Protein AF-A0A662KGY5-F1 (afdb_monomer_lite)

Foldseek 3Di:
DDPDDDDPPCPPDDDDPPDPDPPPDPPCPDPPAFDKDWDDPVVVVVVCVVVVHDLVPAAEDECPDPVVVVNVDDAQIKIWTWDQDPVPRIDIGIYGYHYPVVVVVVVVVVVVD

Radius of gyration: 23.4 Å; chains: 1; bounding box: 45×60×66 Å

Secondary structure (DSSP, 8-state):
-------------TT-----------GGGSTTS-EEEEPPHHHHHHHHHHHT--GGGSPEEETTSHHHHHHTPPTTPEEEEEEEETTTEEEEEEEEEE-HHHHHHHHHHHHT-

Sequence (113 aa):
MGSNPIRPAIHPKRGMYHNMGERKFDILKHVLVPQHIVLSKEEAEKVLEKYKIKPSQLPKILTTDPVVRAIGAKKGDIIKIIRKSRTAEEAIAYRVVVESSEIALREREIEET

Structure (mmCIF, N/CA/C/O backbone):
data_AF-A0A662KGY5-F1
#
_entry.id   AF-A0A662KGY5-F1
#
loop_
_atom_site.group_PDB
_atom_site.id
_atom_site.type_symbol
_atom_site.label_atom_id
_atom_site.label_alt_id
_atom_site.label_comp_id
_atom_site.label_asym_id
_atom_site.label_entity_id
_atom_site.label_seq_id
_atom_site.pdbx_PDB_ins_code
_atom_site.Cartn_x
_atom_site.Cartn_y
_atom_site.Cartn_z
_atom_site.occupancy
_atom_site.B_iso_or_equiv
_atom_site.auth_seq_id
_atom_site.auth_comp_id
_atom_site.auth_asym_id
_atom_site.auth_atom_id
_atom_site.pdbx_PDB_model_num
ATOM 1 N N . MET A 1 1 ? 4.672 -41.252 -53.666 1.00 53.03 1 MET A N 1
ATOM 2 C CA . MET A 1 1 ? 4.203 -42.247 -52.677 1.00 53.03 1 MET A CA 1
ATOM 3 C C . MET A 1 1 ? 4.817 -41.890 -51.331 1.00 53.03 1 MET A C 1
ATOM 5 O O . MET A 1 1 ? 5.915 -42.324 -51.030 1.00 53.03 1 MET A O 1
ATOM 9 N N . GLY A 1 2 ? 4.178 -41.006 -50.575 1.00 52.19 2 GLY A N 1
ATOM 10 C CA . GLY A 1 2 ? 4.669 -40.572 -49.268 1.00 52.19 2 GLY A CA 1
ATOM 11 C C . GLY A 1 2 ? 3.473 -40.117 -48.458 1.00 52.19 2 GLY A C 1
ATOM 12 O O . GLY A 1 2 ? 3.183 -38.929 -48.392 1.00 52.19 2 GLY A O 1
ATOM 13 N N . SER A 1 3 ? 2.698 -41.080 -47.966 1.00 54.16 3 SER A N 1
ATOM 14 C CA . SER A 1 3 ? 1.582 -40.826 -47.061 1.00 54.16 3 SER A CA 1
ATOM 15 C C . SER A 1 3 ? 2.137 -40.207 -45.783 1.00 54.16 3 SER A C 1
ATOM 17 O O . SER A 1 3 ? 2.824 -40.875 -45.011 1.00 54.16 3 SER A O 1
ATOM 19 N N . ASN A 1 4 ? 1.866 -38.922 -45.579 1.00 52.50 4 ASN A N 1
ATOM 20 C CA . ASN A 1 4 ? 2.191 -38.237 -44.338 1.00 52.50 4 ASN A CA 1
ATOM 21 C C . ASN A 1 4 ? 1.379 -38.907 -43.209 1.00 52.50 4 ASN A C 1
ATOM 23 O O . ASN A 1 4 ? 0.155 -39.001 -43.344 1.00 52.50 4 ASN A O 1
ATOM 27 N N . PRO A 1 5 ? 1.997 -39.427 -42.134 1.00 53.44 5 PRO A N 1
ATOM 28 C CA . PRO A 1 5 ? 1.248 -40.111 -41.092 1.00 53.44 5 PRO A CA 1
ATOM 29 C C . PRO A 1 5 ? 0.357 -39.097 -40.370 1.00 53.44 5 PRO A C 1
ATOM 31 O O . PRO A 1 5 ? 0.831 -38.082 -39.854 1.00 53.44 5 PRO A O 1
ATOM 34 N N . ILE A 1 6 ? -0.948 -39.368 -40.339 1.00 60.16 6 ILE A N 1
ATOM 35 C CA . ILE A 1 6 ? -1.917 -38.591 -39.565 1.00 60.16 6 ILE A CA 1
ATOM 36 C C . ILE A 1 6 ? -1.524 -38.751 -38.094 1.00 60.16 6 ILE A C 1
ATOM 38 O O . ILE A 1 6 ? -1.722 -39.813 -37.504 1.00 60.16 6 ILE A O 1
ATOM 42 N N . ARG A 1 7 ? -0.931 -37.712 -37.494 1.00 55.59 7 ARG A N 1
ATOM 43 C CA . ARG A 1 7 ? -0.750 -37.654 -36.039 1.00 55.59 7 ARG A CA 1
ATOM 44 C C . ARG A 1 7 ? -2.139 -37.763 -35.402 1.00 55.59 7 ARG A C 1
ATOM 46 O O . ARG A 1 7 ? -2.973 -36.900 -35.682 1.00 55.59 7 ARG A O 1
ATOM 53 N N . PRO A 1 8 ? -2.420 -38.768 -34.555 1.00 52.53 8 PRO A N 1
ATOM 54 C CA . PRO A 1 8 ? -3.684 -38.801 -33.846 1.00 52.53 8 PRO A CA 1
ATOM 55 C C . PRO A 1 8 ? -3.726 -37.597 -32.906 1.00 52.53 8 PRO A C 1
ATOM 57 O O . PRO A 1 8 ? -2.825 -37.391 -32.089 1.00 52.53 8 PRO A O 1
ATOM 60 N N . ALA A 1 9 ? -4.762 -36.774 -33.045 1.00 57.75 9 ALA A N 1
ATOM 61 C CA . ALA A 1 9 ? -5.018 -35.687 -32.123 1.00 57.75 9 ALA A CA 1
ATOM 62 C C . ALA A 1 9 ? -5.411 -36.297 -30.773 1.00 57.75 9 ALA A C 1
ATOM 64 O O . ALA A 1 9 ? -6.563 -36.680 -30.565 1.00 57.75 9 ALA A O 1
ATOM 65 N N . ILE A 1 10 ? -4.443 -36.405 -29.863 1.00 54.56 10 ILE A N 1
ATOM 66 C CA . ILE A 1 10 ? -4.696 -36.685 -28.451 1.00 54.56 10 ILE A CA 1
ATOM 67 C C . ILE A 1 10 ? -5.457 -35.469 -27.914 1.00 54.56 10 ILE A C 1
ATOM 69 O O . ILE A 1 10 ? -4.862 -34.503 -27.454 1.00 54.56 10 ILE A O 1
ATOM 73 N N . HIS A 1 11 ? -6.783 -35.486 -28.036 1.00 53.09 11 HIS A N 1
ATOM 74 C CA . HIS A 1 11 ? -7.655 -34.595 -27.288 1.00 53.09 11 HIS A CA 1
ATOM 75 C C . HIS A 1 11 ? -7.768 -35.198 -25.888 1.00 53.09 11 HIS A C 1
ATOM 77 O O . HIS A 1 11 ? -8.407 -36.247 -25.741 1.00 53.09 11 HIS A O 1
ATOM 83 N N . PRO A 1 12 ? -7.128 -34.623 -24.855 1.00 54.84 12 PRO A N 1
ATOM 84 C CA . PRO A 1 12 ? -7.282 -35.148 -23.512 1.00 54.84 12 PRO A CA 1
ATOM 85 C C . PRO A 1 12 ? -8.759 -35.046 -23.123 1.00 54.84 12 PRO A C 1
ATOM 87 O O . PRO A 1 12 ? -9.367 -33.975 -23.178 1.00 54.84 12 PRO A O 1
ATOM 90 N N . LYS A 1 13 ? -9.350 -36.195 -22.778 1.00 51.47 13 LYS A N 1
ATOM 91 C CA . LYS A 1 13 ? -10.732 -36.294 -22.314 1.00 51.47 13 LYS A CA 1
ATOM 92 C C . LYS A 1 13 ? -10.964 -35.308 -21.166 1.00 51.47 13 LYS A C 1
ATOM 94 O O . LYS A 1 13 ? -10.237 -35.288 -20.175 1.00 51.47 13 LYS A O 1
ATOM 99 N N . ARG A 1 14 ? -12.020 -34.514 -21.326 1.00 54.56 14 ARG A N 1
ATOM 100 C CA . ARG A 1 14 ? -12.636 -33.618 -20.345 1.00 54.56 14 ARG A CA 1
ATOM 101 C C . ARG A 1 14 ? -12.963 -34.415 -19.072 1.00 54.56 14 ARG A C 1
ATOM 103 O O . ARG A 1 14 ? -13.987 -35.084 -19.036 1.00 54.56 14 ARG A O 1
ATOM 110 N N . GLY A 1 15 ? -12.082 -34.408 -18.068 1.00 50.94 15 GLY A N 1
ATOM 111 C CA . GLY A 1 15 ? -12.380 -35.110 -16.812 1.00 50.94 15 GLY A CA 1
ATOM 112 C C . GLY A 1 15 ? -11.253 -35.444 -15.835 1.00 50.94 15 GLY A C 1
ATOM 113 O O . GLY A 1 15 ? -11.543 -36.155 -14.882 1.00 50.94 15 GLY A O 1
ATOM 114 N N . MET A 1 16 ? -10.002 -34.993 -15.997 1.00 43.91 16 MET A N 1
ATOM 115 C CA . MET A 1 16 ? -8.956 -35.287 -14.999 1.00 43.91 16 MET A CA 1
ATOM 116 C C . MET A 1 16 ? -7.943 -34.146 -14.836 1.00 43.91 16 MET A C 1
ATOM 118 O O . MET A 1 16 ? -6.810 -34.240 -15.294 1.00 43.91 16 MET A O 1
ATOM 122 N N . TYR A 1 17 ? -8.324 -33.087 -14.122 1.00 51.03 17 TYR A N 1
ATOM 123 C CA . TYR A 1 17 ? -7.354 -32.272 -13.379 1.00 51.03 17 TYR A CA 1
ATOM 124 C C . TYR A 1 17 ? -7.445 -32.681 -11.908 1.00 51.03 17 TYR A C 1
ATOM 126 O O . TYR A 1 17 ? -7.957 -31.945 -11.071 1.00 51.03 17 TYR A O 1
ATOM 134 N N . HIS A 1 18 ? -7.015 -33.907 -11.599 1.00 49.41 18 HIS A N 1
ATOM 135 C CA . HIS A 1 18 ? -6.814 -34.302 -10.210 1.00 49.41 18 HIS A CA 1
ATOM 136 C C . HIS A 1 18 ? -5.627 -33.510 -9.653 1.00 49.41 18 HIS A C 1
ATOM 138 O O . HIS A 1 18 ? -4.506 -33.657 -10.132 1.00 49.41 18 HIS A O 1
ATOM 144 N N . ASN A 1 19 ? -5.932 -32.650 -8.676 1.00 55.12 19 ASN A N 1
ATOM 145 C CA . ASN A 1 19 ? -5.053 -32.088 -7.650 1.00 55.12 19 ASN A CA 1
ATOM 146 C C . ASN A 1 19 ? -3.586 -31.905 -8.065 1.00 55.12 19 ASN A C 1
ATOM 148 O O . ASN A 1 19 ? -2.716 -32.707 -7.725 1.00 55.12 19 ASN A O 1
ATOM 152 N N . MET A 1 20 ? -3.293 -30.784 -8.730 1.00 51.53 20 MET A N 1
ATOM 153 C CA . MET A 1 20 ? -1.941 -30.235 -8.678 1.00 51.53 20 MET A CA 1
ATOM 154 C C . MET A 1 20 ? -1.697 -29.808 -7.233 1.00 51.53 20 MET A C 1
ATOM 156 O O . MET A 1 20 ? -2.229 -28.793 -6.790 1.00 51.53 20 MET A O 1
ATOM 160 N N . GLY A 1 21 ? -0.951 -30.642 -6.506 1.00 52.06 21 GLY A N 1
ATOM 161 C CA . GLY A 1 21 ? -0.578 -30.423 -5.117 1.00 52.06 21 GLY A CA 1
ATOM 162 C C . GLY A 1 21 ? -0.128 -28.989 -4.866 1.00 52.06 21 GLY A C 1
ATOM 163 O O . GLY A 1 21 ? 0.476 -28.355 -5.735 1.00 52.06 21 GLY A O 1
ATOM 164 N N . GLU A 1 22 ? -0.466 -28.500 -3.677 1.00 58.28 22 GLU A N 1
ATOM 165 C CA . GLU A 1 22 ? -0.191 -27.163 -3.163 1.00 58.28 22 GLU A CA 1
ATOM 166 C C . GLU A 1 22 ? 1.301 -26.809 -3.284 1.00 58.28 22 GLU A C 1
ATOM 168 O O . GLU A 1 22 ? 2.088 -26.928 -2.344 1.00 58.28 22 GLU A O 1
ATOM 173 N N . ARG A 1 23 ? 1.727 -26.357 -4.464 1.00 59.44 23 ARG A N 1
ATOM 174 C CA . ARG A 1 23 ? 3.011 -25.688 -4.623 1.00 59.44 23 ARG A CA 1
ATOM 175 C C . ARG A 1 23 ? 2.859 -24.337 -3.946 1.00 59.44 23 ARG A C 1
ATOM 177 O O . ARG A 1 23 ? 2.277 -23.416 -4.511 1.00 59.44 23 ARG A O 1
ATOM 184 N N . LYS A 1 24 ? 3.341 -24.252 -2.705 1.00 62.66 24 LYS A N 1
ATOM 185 C CA . LYS A 1 24 ? 3.470 -23.010 -1.940 1.00 62.66 24 LYS A CA 1
ATOM 186 C C . LYS A 1 24 ? 4.449 -22.098 -2.682 1.00 62.66 24 LYS A C 1
ATOM 188 O O . LYS A 1 24 ? 5.655 -22.158 -2.468 1.00 62.66 24 LYS A O 1
ATOM 193 N N . PHE A 1 25 ? 3.938 -21.330 -3.636 1.00 70.06 25 PHE A N 1
ATOM 194 C CA . PHE A 1 25 ? 4.707 -20.296 -4.309 1.00 70.06 25 PHE A CA 1
ATOM 195 C C . PHE A 1 25 ? 4.815 -19.097 -3.369 1.00 70.06 25 PHE A C 1
ATOM 197 O O . PHE A 1 25 ? 3.810 -18.474 -3.030 1.00 70.06 25 PHE A O 1
ATOM 204 N N . ASP A 1 26 ? 6.038 -18.773 -2.958 1.00 79.19 26 ASP A N 1
ATOM 205 C CA . ASP A 1 26 ? 6.320 -17.563 -2.191 1.00 79.19 26 ASP A CA 1
ATOM 206 C C . ASP A 1 26 ? 6.106 -16.334 -3.086 1.00 79.19 26 ASP A C 1
ATOM 208 O O . ASP A 1 26 ? 6.994 -15.922 -3.835 1.00 79.19 26 ASP A O 1
ATOM 212 N N . ILE A 1 27 ? 4.919 -15.733 -2.997 1.00 80.25 27 ILE A N 1
ATOM 213 C CA . ILE A 1 27 ? 4.499 -14.571 -3.801 1.00 80.25 27 ILE A CA 1
ATOM 214 C C . ILE A 1 27 ? 5.489 -13.404 -3.648 1.00 80.25 27 ILE A C 1
ATOM 216 O O . ILE A 1 27 ? 5.782 -12.695 -4.607 1.00 80.25 27 ILE A O 1
ATOM 220 N N . LEU A 1 28 ? 6.069 -13.254 -2.454 1.00 79.88 28 LEU A N 1
ATOM 221 C CA . LEU A 1 28 ? 7.021 -12.192 -2.124 1.00 79.88 28 LEU A CA 1
ATOM 222 C C . LEU A 1 28 ? 8.380 -12.327 -2.830 1.00 79.88 28 LEU A C 1
ATOM 224 O O . LEU A 1 28 ? 9.104 -11.343 -2.932 1.00 79.88 28 LEU A O 1
ATOM 228 N N . LYS A 1 29 ? 8.749 -13.523 -3.308 1.00 82.06 29 LYS A N 1
ATOM 229 C CA . LYS A 1 29 ? 10.039 -13.762 -3.986 1.00 82.06 29 LYS A CA 1
ATOM 230 C C . LYS A 1 29 ? 9.959 -13.573 -5.501 1.00 82.06 29 LYS A C 1
ATOM 232 O O . LYS A 1 29 ? 10.955 -13.754 -6.199 1.00 82.06 29 LYS A O 1
ATOM 237 N N . HIS A 1 30 ? 8.781 -13.251 -6.026 1.00 86.12 30 HIS A N 1
ATOM 238 C CA . HIS A 1 30 ? 8.587 -13.111 -7.458 1.00 86.12 30 HIS A CA 1
ATOM 239 C C . HIS A 1 30 ? 9.249 -11.830 -7.983 1.00 86.12 30 HIS A C 1
ATOM 241 O O . HIS A 1 30 ? 9.088 -10.761 -7.406 1.00 86.12 30 HIS A O 1
ATOM 247 N N . VAL A 1 31 ? 9.933 -11.913 -9.130 1.00 83.94 31 VAL A N 1
ATOM 248 C CA . VAL A 1 31 ? 10.689 -10.791 -9.728 1.00 83.94 31 VAL A CA 1
ATOM 249 C C . VAL A 1 31 ? 9.841 -9.536 -9.984 1.00 83.94 31 VAL A C 1
ATOM 251 O O . VAL A 1 31 ? 10.345 -8.419 -9.930 1.00 83.94 31 VAL A O 1
ATOM 254 N N . LEU A 1 32 ? 8.545 -9.717 -10.257 1.00 86.06 32 LEU A N 1
ATOM 255 C CA . LEU A 1 32 ? 7.604 -8.618 -10.508 1.00 86.06 32 LEU A CA 1
ATOM 256 C C . LEU A 1 32 ? 7.031 -7.988 -9.233 1.00 86.06 32 LEU A C 1
ATOM 258 O O . LEU A 1 32 ? 6.391 -6.943 -9.322 1.00 86.06 32 LEU A O 1
ATOM 262 N N . VAL A 1 33 ? 7.215 -8.614 -8.068 1.00 88.50 33 VAL A N 1
ATOM 263 C CA . VAL A 1 33 ? 6.698 -8.100 -6.800 1.00 88.50 33 VAL A CA 1
ATOM 264 C C . VAL A 1 33 ? 7.803 -7.265 -6.148 1.00 88.50 33 VAL A C 1
ATOM 266 O O . VAL A 1 33 ? 8.833 -7.814 -5.759 1.00 88.50 33 VAL A O 1
ATOM 269 N N . PRO A 1 34 ? 7.643 -5.930 -6.055 1.00 91.44 34 PRO A N 1
ATOM 270 C CA . PRO A 1 34 ? 8.625 -5.080 -5.390 1.00 91.44 34 PRO A CA 1
ATOM 271 C C . PRO A 1 34 ? 8.673 -5.350 -3.881 1.00 91.44 34 PRO A C 1
ATOM 273 O O . PRO A 1 34 ? 7.851 -6.083 -3.330 1.00 91.44 34 PRO A O 1
ATOM 276 N N . GLN A 1 35 ? 9.623 -4.728 -3.185 1.00 90.25 35 GLN A N 1
ATOM 277 C CA . GLN A 1 35 ? 9.685 -4.836 -1.730 1.00 90.25 35 GLN A CA 1
ATOM 278 C C . GLN A 1 35 ? 8.599 -3.972 -1.091 1.00 90.25 35 GLN A C 1
ATOM 280 O O . GLN A 1 35 ? 8.417 -2.810 -1.461 1.00 90.25 35 GLN A O 1
ATOM 285 N N . HIS A 1 36 ? 7.888 -4.548 -0.128 1.00 92.56 36 HIS A N 1
ATOM 286 C CA . HIS A 1 36 ? 6.801 -3.904 0.599 1.00 92.56 36 HIS A CA 1
ATOM 287 C C . HIS A 1 36 ? 7.130 -3.928 2.094 1.00 92.56 36 HIS A C 1
ATOM 289 O O . HIS A 1 36 ? 7.427 -4.986 2.644 1.00 92.56 36 HIS A O 1
ATOM 295 N N . ILE A 1 37 ? 7.086 -2.763 2.737 1.00 92.31 37 ILE A N 1
ATOM 296 C CA . ILE A 1 37 ? 7.411 -2.573 4.154 1.00 92.31 37 ILE A CA 1
ATOM 297 C C . ILE A 1 37 ? 6.226 -1.873 4.817 1.00 92.31 37 ILE A C 1
ATOM 299 O O . ILE A 1 37 ? 5.764 -0.844 4.322 1.00 92.31 37 ILE A O 1
ATOM 303 N N . VAL A 1 38 ? 5.731 -2.419 5.926 1.00 93.69 38 VAL A N 1
ATOM 304 C CA . VAL A 1 38 ? 4.706 -1.756 6.746 1.00 93.69 38 VAL A CA 1
ATOM 305 C C . VAL A 1 38 ? 5.388 -0.702 7.603 1.00 93.69 38 VAL A C 1
ATOM 307 O O . VAL A 1 38 ? 6.354 -1.005 8.300 1.00 93.69 38 VAL A O 1
ATOM 310 N N . LEU A 1 39 ? 4.900 0.532 7.518 1.00 92.88 39 LEU A N 1
ATOM 311 C CA . LEU A 1 39 ? 5.395 1.628 8.337 1.00 92.88 39 LEU A CA 1
ATOM 312 C C . LEU A 1 39 ? 4.763 1.588 9.724 1.00 92.88 39 LEU A C 1
ATOM 314 O O . LEU A 1 39 ? 3.591 1.242 9.885 1.00 92.88 39 LEU A O 1
ATOM 318 N N . SER A 1 40 ? 5.537 2.003 10.720 1.00 93.62 40 SER A N 1
ATOM 319 C CA . SER A 1 40 ? 5.007 2.303 12.048 1.00 93.62 40 SER A CA 1
ATOM 320 C C . SER A 1 40 ? 4.150 3.576 12.025 1.00 93.62 40 SER A C 1
ATOM 322 O O . SER A 1 40 ? 4.242 4.389 11.103 1.00 93.62 40 SER A O 1
ATOM 324 N N . LYS A 1 41 ? 3.320 3.782 13.057 1.00 90.25 41 LYS A N 1
ATOM 325 C CA . LYS A 1 41 ? 2.457 4.975 13.159 1.00 90.25 41 LYS A CA 1
ATOM 326 C C . LYS A 1 41 ? 3.258 6.281 13.123 1.00 90.25 41 LYS A C 1
ATOM 328 O O . LYS A 1 41 ? 2.879 7.205 12.415 1.00 90.25 41 LYS A O 1
ATOM 333 N N . GLU A 1 42 ? 4.399 6.318 13.805 1.00 92.94 42 GLU A N 1
ATOM 334 C CA . GLU A 1 42 ? 5.277 7.493 13.845 1.00 92.94 42 GLU A CA 1
ATOM 335 C C . GLU A 1 42 ? 5.890 7.809 12.474 1.00 92.94 42 GLU A C 1
ATOM 337 O O . GLU A 1 42 ? 6.000 8.966 12.072 1.00 92.94 42 GLU A O 1
ATOM 342 N N . GLU A 1 43 ? 6.307 6.785 11.726 1.00 92.31 43 GLU A N 1
ATOM 343 C CA . GLU A 1 43 ? 6.832 6.967 10.370 1.00 92.31 43 GLU A CA 1
ATOM 344 C C . GLU A 1 43 ? 5.734 7.370 9.390 1.00 92.31 43 GLU A C 1
ATOM 346 O O . GLU A 1 43 ? 5.962 8.210 8.519 1.00 92.31 43 GLU A O 1
ATOM 351 N N . ALA A 1 44 ? 4.543 6.791 9.539 1.00 90.94 44 ALA A N 1
ATOM 352 C CA . ALA A 1 44 ? 3.371 7.142 8.755 1.00 90.94 44 ALA A CA 1
ATOM 353 C C . ALA A 1 44 ? 3.009 8.624 8.937 1.00 90.94 44 ALA A C 1
ATOM 355 O O . ALA A 1 44 ? 2.839 9.327 7.942 1.00 90.94 44 ALA A O 1
ATOM 356 N N . GLU A 1 45 ? 2.975 9.124 10.174 1.00 91.19 45 GLU A N 1
ATOM 357 C CA . GLU A 1 45 ? 2.731 10.541 10.473 1.00 91.19 45 GLU A CA 1
ATOM 358 C C . GLU A 1 45 ? 3.790 11.445 9.836 1.00 91.19 45 GLU A C 1
ATOM 360 O O . GLU A 1 45 ? 3.442 12.368 9.100 1.00 91.19 45 GLU A O 1
ATOM 365 N N . LYS A 1 46 ? 5.080 11.115 9.983 1.00 93.50 46 LYS A N 1
ATOM 366 C CA . LYS A 1 46 ? 6.175 11.862 9.335 1.00 93.50 46 LYS A CA 1
ATOM 367 C C . LYS A 1 46 ? 6.031 11.916 7.814 1.00 93.50 46 LYS A C 1
ATOM 369 O O . LYS A 1 46 ? 6.329 12.938 7.197 1.00 93.50 46 LYS A O 1
ATOM 374 N N . VAL A 1 47 ? 5.599 10.823 7.181 1.00 91.31 47 VAL A N 1
ATOM 375 C CA . VAL A 1 47 ? 5.357 10.780 5.731 1.00 91.31 47 VAL A CA 1
ATOM 376 C C . VAL A 1 47 ? 4.179 11.679 5.356 1.00 91.31 47 VAL A C 1
ATOM 378 O O . VAL A 1 47 ? 4.294 12.470 4.418 1.00 91.31 47 VAL A O 1
ATOM 381 N N . LEU A 1 48 ? 3.070 11.600 6.092 1.00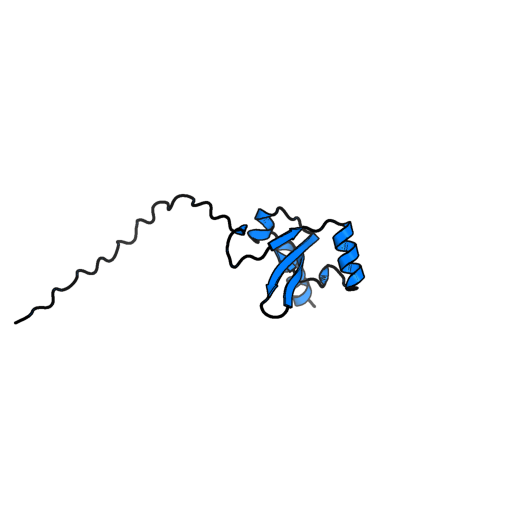 91.38 48 LEU A N 1
ATOM 382 C CA . LEU A 1 48 ? 1.890 12.434 5.854 1.00 91.38 48 LEU A CA 1
ATOM 383 C C . LEU A 1 48 ? 2.213 13.925 6.018 1.00 91.38 48 LEU A C 1
ATOM 385 O O . LEU A 1 48 ? 1.823 14.725 5.168 1.00 91.38 48 LEU A O 1
ATOM 389 N N . GLU A 1 49 ? 2.988 14.290 7.041 1.00 92.44 49 GLU A N 1
ATOM 390 C CA . GLU A 1 49 ? 3.461 15.659 7.271 1.00 92.44 49 GLU A CA 1
ATOM 391 C C . GLU A 1 49 ? 4.405 16.138 6.167 1.00 92.44 49 GLU A C 1
ATOM 393 O O . GLU A 1 49 ? 4.225 17.232 5.628 1.00 92.44 49 GLU A O 1
ATOM 398 N N . LYS A 1 50 ? 5.380 15.306 5.776 1.00 92.94 50 LYS A N 1
ATOM 399 C CA . LYS A 1 50 ? 6.359 15.638 4.733 1.00 92.94 50 LYS A CA 1
ATOM 400 C C . LYS A 1 50 ? 5.689 15.978 3.405 1.00 92.94 50 LYS A C 1
ATOM 402 O O . LYS A 1 50 ? 6.108 16.918 2.732 1.00 92.94 50 LYS A O 1
ATOM 407 N N . TYR A 1 51 ? 4.670 15.212 3.022 1.00 89.75 51 TYR A N 1
ATOM 408 C CA . TYR A 1 51 ? 3.935 15.433 1.776 1.00 89.75 51 TYR A CA 1
ATOM 409 C C . TYR A 1 51 ? 2.706 16.338 1.950 1.00 89.75 51 TYR A C 1
ATOM 411 O O . TYR A 1 51 ? 2.102 16.715 0.949 1.00 89.75 51 TYR A O 1
ATOM 419 N N . LYS A 1 52 ? 2.353 16.720 3.186 1.00 91.19 52 LYS A N 1
ATOM 420 C CA . LYS A 1 52 ? 1.155 17.505 3.538 1.00 91.19 52 LYS A CA 1
ATOM 421 C C . LYS A 1 52 ? -0.136 16.928 2.946 1.00 91.19 52 LYS A C 1
ATOM 423 O O . LYS A 1 52 ? -0.987 17.661 2.445 1.00 91.19 52 LYS A O 1
ATOM 428 N N . ILE A 1 53 ? -0.273 15.606 2.995 1.00 91.31 53 ILE A N 1
ATOM 429 C CA . ILE A 1 53 ? -1.419 14.877 2.437 1.00 91.31 53 ILE A CA 1
ATOM 430 C C . ILE A 1 53 ? -2.228 14.195 3.534 1.00 91.31 53 ILE A C 1
ATOM 432 O O . ILE A 1 53 ? -1.708 13.817 4.582 1.00 91.31 53 ILE A O 1
ATOM 436 N N . LYS A 1 54 ? -3.515 13.989 3.262 1.00 89.00 54 LYS A N 1
ATOM 437 C CA . LYS A 1 54 ? -4.386 13.150 4.088 1.00 89.00 54 LYS A CA 1
ATOM 438 C C . LYS A 1 54 ? -4.207 11.676 3.700 1.00 89.00 54 LYS A C 1
ATOM 440 O O . LYS A 1 54 ? -4.019 11.387 2.517 1.00 89.00 54 LYS A O 1
ATOM 445 N N . PRO A 1 55 ? -4.365 10.725 4.636 1.00 85.69 55 PRO A N 1
ATOM 446 C CA . PRO A 1 55 ? -4.272 9.295 4.328 1.00 85.69 55 PRO A CA 1
ATOM 447 C C . PRO A 1 55 ? -5.271 8.857 3.246 1.00 85.69 55 PRO A C 1
ATOM 449 O O . PRO A 1 55 ? -4.945 8.017 2.417 1.00 85.69 55 PRO A O 1
ATOM 452 N N . SER A 1 56 ? -6.446 9.491 3.162 1.00 85.62 56 SER A N 1
ATOM 453 C CA . SER A 1 56 ? -7.450 9.218 2.122 1.00 85.62 56 SER A CA 1
ATOM 454 C C . SER A 1 56 ? -7.016 9.593 0.699 1.00 85.62 56 SER A C 1
ATOM 456 O O . SER A 1 56 ? -7.636 9.131 -0.256 1.00 85.62 56 SER A O 1
ATOM 458 N N . GLN A 1 57 ? -5.998 10.449 0.552 1.00 87.31 57 GLN A N 1
ATOM 459 C CA . GLN A 1 57 ? -5.453 10.873 -0.744 1.00 87.31 57 GLN A CA 1
ATOM 460 C C . GLN A 1 57 ? -4.353 9.933 -1.247 1.00 87.31 57 GLN A C 1
ATOM 462 O O . GLN A 1 57 ? -3.937 10.040 -2.400 1.00 87.31 57 GLN A O 1
ATOM 467 N N . LEU A 1 58 ? -3.869 9.020 -0.400 1.00 90.69 58 LEU A N 1
ATOM 468 C CA . LEU A 1 58 ? -2.911 8.014 -0.827 1.00 90.69 58 LEU A CA 1
ATOM 469 C C . LEU A 1 58 ? -3.592 6.975 -1.726 1.00 90.69 58 LEU A C 1
ATOM 471 O O . LEU A 1 58 ? -4.754 6.620 -1.503 1.00 90.69 58 LEU A O 1
ATOM 475 N N . PRO A 1 59 ? -2.864 6.427 -2.715 1.00 92.56 59 PRO A N 1
ATOM 476 C CA . PRO A 1 59 ? -3.333 5.274 -3.463 1.00 92.56 59 PRO A CA 1
ATOM 477 C C . PRO A 1 59 ? -3.704 4.132 -2.515 1.00 92.56 59 PRO A C 1
ATOM 479 O O . PRO A 1 59 ? -2.956 3.794 -1.595 1.00 92.56 59 PRO A O 1
ATOM 482 N N . LYS A 1 60 ? -4.867 3.535 -2.750 1.00 92.56 60 LYS A N 1
ATOM 483 C CA . LYS A 1 60 ? -5.434 2.504 -1.884 1.00 92.56 60 LYS A CA 1
ATOM 484 C C . LYS A 1 60 ? -4.949 1.115 -2.303 1.00 92.56 60 LYS A C 1
ATOM 486 O O . LYS A 1 60 ? -4.735 0.858 -3.488 1.00 92.56 60 LYS A O 1
ATOM 491 N N . ILE A 1 61 ? -4.786 0.218 -1.339 1.00 92.81 61 ILE A N 1
ATOM 492 C CA . ILE A 1 61 ? -4.537 -1.210 -1.557 1.00 92.81 61 ILE A CA 1
ATOM 493 C C . ILE A 1 61 ? -5.533 -2.023 -0.735 1.00 92.81 61 ILE A C 1
ATOM 495 O O . ILE A 1 61 ? -5.837 -1.666 0.399 1.00 92.81 61 ILE A O 1
ATOM 499 N N . LEU A 1 62 ? -6.073 -3.091 -1.314 1.00 92.44 62 LEU A N 1
ATOM 500 C CA . LEU A 1 62 ? -7.096 -3.896 -0.656 1.00 92.44 62 LEU A CA 1
ATOM 501 C C . LEU A 1 62 ? -6.481 -4.836 0.380 1.00 92.44 62 LEU A C 1
ATOM 503 O O . LEU A 1 62 ? -5.427 -5.425 0.148 1.00 92.44 62 LEU A O 1
ATOM 507 N N . THR A 1 63 ? -7.202 -5.072 1.473 1.00 91.62 63 THR A N 1
ATOM 508 C CA . THR A 1 63 ? -6.892 -6.144 2.436 1.00 91.62 63 THR A CA 1
ATOM 509 C C . T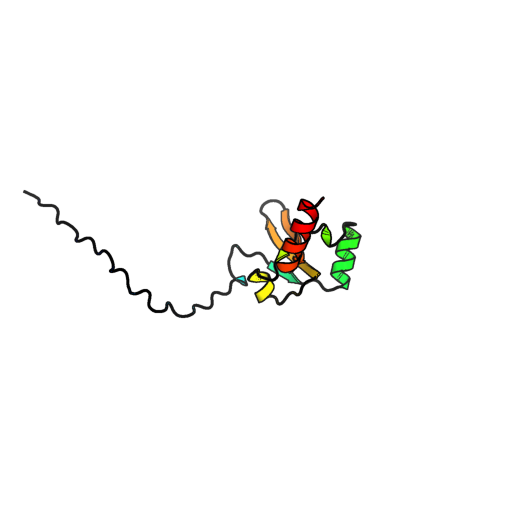HR A 1 63 ? -6.928 -7.542 1.812 1.00 91.62 63 THR A C 1
ATOM 511 O O . THR A 1 63 ? -6.288 -8.464 2.312 1.00 91.62 63 THR A O 1
ATOM 514 N N . THR A 1 64 ? -7.655 -7.710 0.705 1.00 89.19 64 THR A N 1
ATOM 515 C CA . THR A 1 64 ? -7.745 -8.968 -0.047 1.00 89.19 64 THR A CA 1
ATOM 516 C C . THR A 1 64 ? -6.508 -9.260 -0.898 1.00 89.19 64 THR A C 1
ATOM 518 O O . THR A 1 64 ? -6.362 -10.391 -1.368 1.00 89.19 64 THR A O 1
ATOM 521 N N . ASP A 1 65 ? -5.613 -8.285 -1.085 1.00 90.00 65 ASP A N 1
ATOM 522 C CA . ASP A 1 65 ? -4.412 -8.455 -1.895 1.00 90.00 65 ASP A CA 1
ATOM 523 C C . ASP A 1 65 ? -3.454 -9.503 -1.276 1.00 90.00 65 ASP A C 1
ATOM 525 O O . ASP A 1 65 ? -3.205 -9.479 -0.063 1.00 90.00 65 ASP A O 1
ATOM 529 N N . PRO A 1 66 ? -2.887 -10.432 -2.073 1.00 88.25 66 PRO A N 1
ATOM 530 C CA . PRO A 1 66 ? -2.009 -11.476 -1.548 1.00 88.25 66 PRO A CA 1
ATOM 531 C C . PRO A 1 66 ? -0.760 -10.944 -0.837 1.00 88.25 66 PRO A C 1
ATOM 533 O O . PRO A 1 66 ? -0.297 -11.569 0.116 1.00 88.25 66 PRO A O 1
ATOM 536 N N . VAL A 1 67 ? -0.222 -9.799 -1.266 1.00 89.88 67 VAL A N 1
ATOM 537 C CA . VAL A 1 67 ? 0.971 -9.188 -0.664 1.00 89.88 67 VAL A CA 1
ATOM 538 C C . VAL A 1 67 ? 0.633 -8.610 0.706 1.00 89.88 67 VAL A C 1
ATOM 540 O O . VAL A 1 67 ? 1.366 -8.833 1.668 1.00 89.88 67 VAL A O 1
ATOM 543 N N . VAL A 1 68 ? -0.515 -7.939 0.825 1.00 91.19 68 VAL A N 1
ATOM 544 C CA . VAL A 1 68 ? -1.015 -7.404 2.103 1.00 91.19 68 VAL A CA 1
ATOM 545 C C . VAL A 1 68 ? -1.233 -8.530 3.112 1.00 91.19 68 VAL A C 1
ATOM 547 O O . VAL A 1 68 ? -0.782 -8.432 4.255 1.00 91.19 68 VAL A O 1
ATOM 550 N N . ARG A 1 69 ? -1.840 -9.640 2.671 1.00 88.94 69 ARG A N 1
ATOM 551 C CA . ARG A 1 69 ? -2.039 -10.839 3.502 1.00 88.94 69 ARG A CA 1
ATOM 552 C C . ARG A 1 69 ? -0.726 -11.492 3.923 1.00 88.94 69 ARG A C 1
ATOM 554 O O . ARG A 1 69 ? -0.628 -11.950 5.055 1.00 88.94 69 ARG A O 1
ATOM 561 N N . ALA A 1 70 ? 0.265 -11.536 3.034 1.00 88.94 70 ALA A N 1
ATOM 562 C CA . ALA A 1 70 ? 1.565 -12.136 3.324 1.00 88.94 70 ALA A CA 1
ATOM 563 C C . ALA A 1 70 ? 2.379 -11.325 4.347 1.00 88.94 70 ALA A C 1
ATOM 565 O O . ALA A 1 70 ? 3.124 -11.907 5.129 1.00 88.94 70 ALA A O 1
ATOM 566 N N . ILE A 1 71 ? 2.228 -9.998 4.351 1.00 88.50 71 ILE A N 1
ATOM 567 C CA . ILE A 1 71 ? 2.936 -9.096 5.274 1.00 88.50 71 ILE A CA 1
ATOM 568 C C . ILE A 1 71 ? 2.154 -8.899 6.583 1.00 88.50 71 ILE A C 1
ATOM 570 O O . ILE A 1 71 ? 2.725 -8.506 7.596 1.00 88.50 71 ILE A O 1
ATOM 574 N N . GLY A 1 72 ? 0.853 -9.200 6.585 1.00 88.38 72 GLY A N 1
ATOM 575 C CA . GLY A 1 72 ? -0.002 -9.080 7.765 1.00 88.38 72 GLY A CA 1
ATOM 576 C C . GLY A 1 72 ? -0.404 -7.640 8.091 1.00 88.38 72 GLY A C 1
ATOM 577 O O . GLY A 1 72 ? -0.694 -7.338 9.248 1.00 88.38 72 GLY A O 1
ATOM 578 N N . ALA A 1 73 ? -0.415 -6.752 7.093 1.00 90.56 73 ALA A N 1
ATOM 579 C CA . ALA A 1 73 ? -0.843 -5.369 7.286 1.00 90.56 73 ALA A CA 1
ATOM 580 C C . ALA A 1 73 ? -2.357 -5.294 7.539 1.00 90.56 73 ALA A C 1
ATOM 582 O O . ALA A 1 73 ? -3.143 -6.056 6.965 1.00 90.56 73 ALA A O 1
ATOM 583 N N . LYS A 1 74 ? -2.768 -4.368 8.404 1.00 89.62 74 LYS A N 1
ATOM 584 C CA . LYS A 1 74 ? -4.164 -4.148 8.783 1.00 89.62 74 LYS A CA 1
ATOM 585 C C . LYS A 1 74 ? -4.731 -2.928 8.070 1.00 89.62 74 LYS A C 1
ATOM 587 O O . LYS A 1 74 ? -4.018 -2.103 7.504 1.00 89.62 74 LYS A O 1
ATOM 592 N N . LYS A 1 75 ? -6.057 -2.812 8.108 1.00 90.31 75 LYS A N 1
ATOM 593 C CA . LYS A 1 75 ? -6.776 -1.625 7.641 1.00 90.31 75 LYS A CA 1
ATOM 594 C C . LYS A 1 75 ? -6.208 -0.364 8.300 1.00 90.31 75 LYS A C 1
ATOM 596 O O . LYS A 1 75 ? -6.076 -0.314 9.520 1.00 90.31 75 LYS A O 1
ATOM 601 N N . GLY A 1 76 ? -5.937 0.651 7.485 1.00 88.88 76 GLY A N 1
ATOM 602 C CA . GLY A 1 76 ? -5.385 1.932 7.926 1.00 88.88 76 GLY A CA 1
ATOM 603 C C . GLY A 1 76 ? -3.858 1.985 7.968 1.00 88.88 76 GLY A C 1
ATOM 604 O O . GLY A 1 76 ? -3.314 3.081 8.081 1.00 88.88 76 GLY A O 1
ATOM 605 N N . ASP A 1 77 ? -3.164 0.855 7.816 1.00 92.38 77 ASP A N 1
ATOM 606 C CA . ASP A 1 77 ? -1.705 0.858 7.748 1.00 92.38 77 ASP A CA 1
ATOM 607 C C . ASP A 1 77 ? -1.220 1.460 6.423 1.00 92.38 77 ASP A C 1
ATOM 609 O O . ASP A 1 77 ? -1.857 1.329 5.368 1.00 92.38 77 ASP A O 1
ATOM 613 N N . ILE A 1 78 ? -0.057 2.115 6.478 1.00 92.75 78 ILE A N 1
ATOM 614 C CA . ILE A 1 78 ? 0.623 2.652 5.301 1.00 92.75 78 ILE A CA 1
ATOM 615 C C . ILE A 1 78 ? 1.764 1.715 4.921 1.00 92.75 78 ILE A C 1
ATOM 617 O O . ILE A 1 78 ? 2.666 1.434 5.711 1.00 92.75 78 ILE A O 1
ATOM 621 N N . ILE A 1 79 ? 1.738 1.258 3.674 1.00 94.31 79 ILE A N 1
ATOM 622 C CA . ILE A 1 79 ? 2.764 0.402 3.094 1.00 94.31 79 ILE A CA 1
ATOM 623 C C . ILE A 1 79 ? 3.690 1.261 2.243 1.00 94.31 79 ILE A C 1
ATOM 625 O O . ILE A 1 79 ? 3.256 1.958 1.320 1.00 94.31 79 ILE A O 1
ATOM 629 N N . LYS A 1 80 ? 4.984 1.169 2.531 1.00 94.31 80 LYS A N 1
ATOM 630 C CA . LYS A 1 80 ? 6.059 1.695 1.698 1.00 94.31 80 LYS A CA 1
ATOM 631 C C . LYS A 1 80 ? 6.460 0.635 0.679 1.00 94.31 80 LYS A C 1
ATOM 633 O O . LYS A 1 80 ? 6.840 -0.476 1.038 1.00 94.31 80 LYS A O 1
ATOM 638 N N . ILE A 1 81 ? 6.395 0.996 -0.593 1.00 93.69 81 ILE A N 1
ATOM 639 C CA . ILE A 1 81 ? 6.758 0.146 -1.724 1.00 93.69 81 ILE A CA 1
ATOM 640 C C . ILE A 1 81 ? 8.045 0.687 -2.327 1.00 93.69 81 ILE A C 1
ATOM 642 O O . ILE A 1 81 ? 8.088 1.836 -2.770 1.00 93.69 81 ILE A O 1
ATOM 646 N N . ILE A 1 82 ? 9.078 -0.149 -2.357 1.00 92.69 82 ILE A N 1
ATOM 647 C CA . ILE A 1 82 ? 10.383 0.173 -2.933 1.00 92.69 82 ILE A CA 1
ATOM 648 C C . ILE A 1 82 ? 10.548 -0.675 -4.189 1.00 92.69 82 ILE A C 1
ATOM 650 O O . ILE A 1 82 ? 10.646 -1.904 -4.125 1.00 92.69 82 ILE A O 1
ATOM 654 N N . ARG A 1 83 ? 10.552 -0.017 -5.350 1.00 91.88 83 ARG A N 1
ATOM 655 C CA . ARG A 1 83 ? 10.792 -0.667 -6.644 1.00 91.88 83 ARG A CA 1
ATOM 656 C C . ARG A 1 83 ? 12.085 -0.152 -7.258 1.00 91.88 83 ARG A C 1
ATOM 658 O O . ARG A 1 83 ? 12.337 1.052 -7.247 1.00 91.88 83 ARG A O 1
ATOM 665 N N . LYS A 1 84 ? 12.863 -1.049 -7.862 1.00 88.06 84 LYS A N 1
ATOM 666 C CA . LYS A 1 84 ? 14.013 -0.651 -8.677 1.00 88.06 84 LYS A CA 1
ATOM 667 C C . LYS A 1 84 ? 13.512 0.026 -9.947 1.00 88.06 84 LYS A C 1
ATOM 669 O O . LYS A 1 84 ? 12.664 -0.524 -10.651 1.00 88.06 84 LYS A O 1
ATOM 674 N N . SER A 1 85 ? 14.008 1.227 -10.219 1.00 86.19 85 SER A N 1
ATOM 675 C CA . SER A 1 85 ? 13.664 1.987 -11.419 1.00 86.19 85 SER A CA 1
ATOM 676 C C . SER A 1 85 ? 14.904 2.191 -12.270 1.00 86.19 85 SER A C 1
ATOM 678 O O . SER A 1 85 ? 15.960 2.547 -11.762 1.00 86.19 85 SER A O 1
ATOM 680 N N . ARG A 1 86 ? 14.762 2.041 -13.589 1.00 85.00 86 ARG A N 1
ATOM 681 C CA . ARG A 1 86 ? 15.864 2.271 -14.533 1.00 85.00 86 ARG A CA 1
ATOM 682 C C . ARG 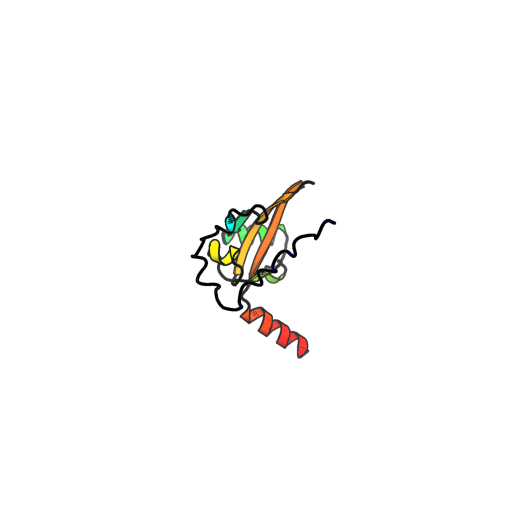A 1 86 ? 16.342 3.728 -14.544 1.00 85.00 86 ARG A C 1
ATOM 684 O O . ARG A 1 86 ? 17.485 3.982 -14.888 1.00 85.00 86 ARG A O 1
ATOM 691 N N . THR A 1 87 ? 15.466 4.675 -14.210 1.00 86.88 87 THR A N 1
ATOM 692 C CA . THR A 1 87 ? 15.743 6.118 -14.304 1.00 86.88 87 THR A CA 1
ATOM 693 C C . THR A 1 87 ? 16.217 6.753 -13.004 1.00 86.88 87 THR A C 1
ATOM 695 O O . THR A 1 87 ? 16.927 7.746 -13.054 1.00 86.88 87 THR A O 1
ATOM 698 N N . ALA A 1 88 ? 15.799 6.219 -11.857 1.00 77.38 88 ALA A N 1
ATOM 699 C CA . ALA A 1 88 ? 15.993 6.857 -10.553 1.00 77.38 88 ALA A CA 1
ATOM 700 C C . ALA A 1 88 ? 16.637 5.925 -9.519 1.00 77.38 88 ALA A C 1
ATOM 702 O O . ALA A 1 88 ? 16.606 6.241 -8.338 1.00 77.38 88 ALA A O 1
ATOM 703 N N . GLU A 1 89 ? 17.178 4.785 -9.967 1.00 81.69 89 GLU A N 1
ATOM 704 C CA . GLU A 1 89 ? 17.732 3.690 -9.157 1.00 81.69 89 GLU A CA 1
ATOM 705 C C . GLU A 1 89 ? 16.677 3.023 -8.252 1.00 81.69 89 GLU A C 1
ATOM 707 O O . GLU A 1 89 ? 16.324 1.858 -8.459 1.00 81.69 89 GLU A O 1
ATOM 712 N N . GLU A 1 90 ? 16.030 3.789 -7.375 1.00 88.62 90 GLU A N 1
ATOM 713 C CA . GLU A 1 90 ? 14.906 3.382 -6.538 1.00 88.62 90 GLU A CA 1
ATOM 714 C C . GLU A 1 90 ? 13.738 4.373 -6.634 1.00 88.62 90 GLU A C 1
ATOM 716 O O . GLU A 1 90 ? 13.891 5.588 -6.545 1.00 88.62 90 GLU A O 1
ATOM 721 N N . ALA A 1 91 ? 12.525 3.845 -6.791 1.00 91.25 91 ALA A N 1
ATOM 722 C CA . ALA A 1 91 ? 11.296 4.620 -6.701 1.00 91.25 91 ALA A CA 1
ATOM 723 C C . ALA A 1 91 ? 10.493 4.168 -5.479 1.00 91.25 91 ALA A C 1
ATOM 725 O O . ALA A 1 91 ? 10.149 2.989 -5.348 1.00 91.25 91 ALA A O 1
ATOM 726 N N . ILE A 1 92 ? 10.174 5.128 -4.610 1.00 92.44 92 ILE A N 1
ATOM 727 C CA . ILE A 1 92 ? 9.415 4.913 -3.377 1.00 92.44 92 ILE A CA 1
ATOM 728 C C . ILE A 1 92 ? 7.973 5.366 -3.603 1.00 92.44 92 ILE A C 1
ATOM 730 O O . ILE A 1 92 ? 7.731 6.501 -4.012 1.00 92.44 92 ILE A O 1
ATOM 734 N N . ALA A 1 93 ? 7.017 4.488 -3.317 1.00 92.56 93 ALA A N 1
ATOM 735 C CA . ALA A 1 93 ? 5.594 4.805 -3.315 1.00 92.56 93 ALA A CA 1
ATOM 736 C C . ALA A 1 93 ? 4.969 4.440 -1.966 1.00 92.56 93 ALA A C 1
ATOM 738 O O . ALA A 1 93 ? 5.370 3.461 -1.342 1.00 92.56 93 ALA A O 1
ATOM 739 N N . TYR A 1 94 ? 3.967 5.203 -1.539 1.00 94.06 94 TYR A N 1
ATOM 740 C CA . TYR A 1 94 ? 3.207 4.938 -0.319 1.00 94.06 94 TYR A CA 1
ATOM 741 C C . TYR A 1 94 ? 1.771 4.578 -0.687 1.00 94.06 94 TYR A C 1
ATOM 743 O O . TYR A 1 94 ? 1.180 5.223 -1.556 1.00 94.06 94 TYR A O 1
ATOM 751 N N . ARG A 1 95 ? 1.218 3.540 -0.057 1.00 94.12 95 ARG A N 1
ATOM 752 C CA . ARG A 1 95 ? -0.176 3.112 -0.244 1.00 94.12 95 ARG A CA 1
ATOM 753 C C . ARG A 1 95 ? -0.862 2.895 1.093 1.00 94.12 95 ARG A C 1
ATOM 755 O O . ARG A 1 95 ? -0.216 2.437 2.028 1.00 94.12 95 ARG A O 1
ATOM 762 N N . VAL A 1 96 ? -2.157 3.185 1.164 1.00 93.94 96 VAL A N 1
ATOM 763 C CA . VAL A 1 96 ? -2.979 2.963 2.362 1.00 93.94 96 VAL A CA 1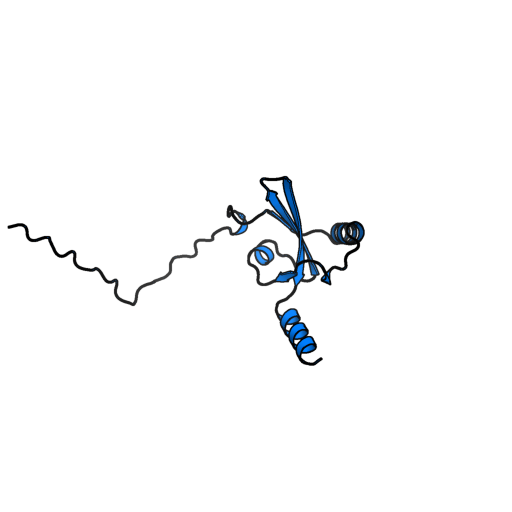
ATOM 764 C C . VAL A 1 96 ? -3.819 1.700 2.216 1.00 93.94 96 VAL A C 1
ATOM 766 O O . VAL A 1 96 ? -4.445 1.483 1.175 1.00 93.94 96 VAL A O 1
ATOM 769 N N . VAL A 1 97 ? -3.834 0.859 3.248 1.00 93.75 97 VAL A N 1
ATOM 770 C CA . VAL A 1 97 ? -4.628 -0.373 3.264 1.00 93.75 97 VAL A CA 1
ATOM 771 C C . VAL A 1 97 ? -6.088 -0.047 3.567 1.00 93.75 97 VAL A C 1
ATOM 773 O O . VAL A 1 97 ? -6.406 0.520 4.614 1.00 93.75 97 VAL A O 1
ATOM 776 N N . VAL A 1 98 ? -6.981 -0.441 2.664 1.00 92.56 98 VAL A N 1
ATOM 777 C CA . VAL A 1 98 ? -8.432 -0.271 2.789 1.00 92.56 98 VAL A CA 1
ATOM 778 C C . VAL A 1 98 ? -9.144 -1.607 2.663 1.00 92.56 98 VAL A C 1
ATOM 780 O O . VAL A 1 98 ? -8.657 -2.543 2.026 1.00 92.56 98 VAL A O 1
ATOM 783 N N . GLU A 1 99 ? -10.320 -1.691 3.266 1.00 90.44 99 GLU A N 1
ATOM 784 C CA . GLU A 1 99 ? -11.169 -2.867 3.150 1.00 90.44 99 GLU A CA 1
ATOM 785 C C . GLU A 1 99 ? -12.078 -2.756 1.920 1.00 90.44 99 GLU A C 1
ATOM 787 O O . GLU A 1 99 ? -12.524 -1.667 1.553 1.00 90.44 99 GLU A O 1
ATOM 792 N N . SER A 1 100 ? -12.358 -3.886 1.268 1.00 82.50 100 SER A N 1
ATOM 793 C CA . SER A 1 100 ? -13.234 -3.930 0.090 1.00 82.50 100 SER A CA 1
ATOM 794 C C . SER A 1 100 ? -14.670 -3.490 0.398 1.00 82.50 100 SER A C 1
ATOM 796 O O . SER A 1 100 ? -15.321 -2.888 -0.452 1.00 82.50 100 SER A O 1
ATOM 798 N N . SER A 1 101 ? -15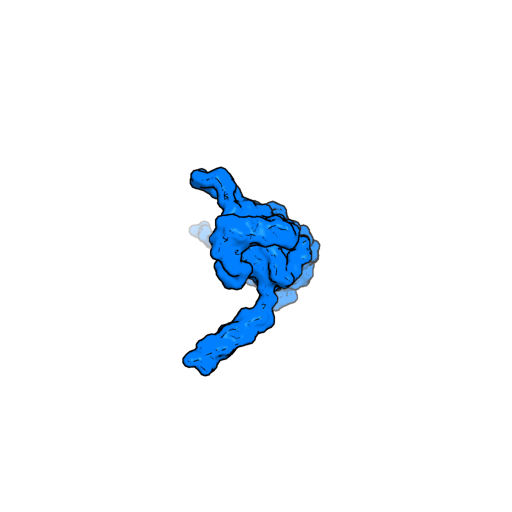.149 -3.751 1.616 1.00 79.88 101 SER A N 1
ATOM 799 C CA . SER A 1 101 ? -16.479 -3.370 2.107 1.00 79.88 101 SER A CA 1
ATOM 800 C C . SER A 1 101 ? -16.711 -1.853 2.078 1.00 79.88 101 SER A C 1
ATOM 802 O O . SER A 1 101 ? -17.787 -1.399 1.696 1.00 79.88 101 SER A O 1
ATOM 804 N N . GLU A 1 102 ? -15.698 -1.061 2.435 1.00 74.75 102 GLU A N 1
ATOM 805 C CA . GLU A 1 102 ? -15.798 0.401 2.526 1.00 74.75 102 GLU A CA 1
ATOM 806 C C . GLU A 1 102 ? -15.867 1.088 1.168 1.00 74.75 102 GLU A C 1
ATOM 808 O O . GLU A 1 102 ? -16.553 2.100 1.029 1.00 74.75 102 GLU A O 1
ATOM 813 N N . ILE A 1 103 ? -15.181 0.547 0.160 1.00 77.19 103 ILE A N 1
ATOM 814 C CA . ILE A 1 103 ? -15.222 1.115 -1.192 1.00 77.19 103 ILE A CA 1
ATOM 815 C C . ILE A 1 103 ? -16.646 1.022 -1.743 1.00 77.19 103 ILE A C 1
ATOM 817 O O . ILE A 1 103 ? -17.186 2.025 -2.196 1.00 77.19 103 ILE A O 1
ATOM 821 N N . ALA A 1 104 ? -17.288 -0.137 -1.586 1.00 76.12 104 ALA A N 1
ATOM 822 C CA . ALA A 1 104 ? -18.654 -0.361 -2.050 1.00 76.12 104 ALA A CA 1
ATOM 823 C C . ALA A 1 104 ? -19.705 0.490 -1.312 1.00 76.12 104 ALA A C 1
ATOM 825 O O . ALA A 1 104 ? -20.782 0.750 -1.843 1.00 76.12 104 ALA A O 1
ATOM 826 N N . LEU A 1 105 ? -19.448 0.897 -0.065 1.00 78.69 105 LEU A N 1
ATOM 827 C CA . LEU A 1 105 ? -20.311 1.845 0.650 1.00 78.69 105 LEU A CA 1
ATOM 828 C C . LEU A 1 105 ? -20.114 3.265 0.117 1.00 78.69 105 LEU A C 1
ATOM 830 O O . LEU A 1 105 ? -21.086 3.970 -0.124 1.00 78.69 105 LEU A O 1
ATOM 834 N N . ARG A 1 106 ? -18.861 3.650 -0.137 1.00 72.94 106 ARG A N 1
ATOM 835 C CA . ARG A 1 106 ? -18.528 4.989 -0.617 1.00 72.94 106 ARG A CA 1
ATOM 836 C C . ARG A 1 106 ? -18.998 5.256 -2.044 1.00 72.94 106 ARG A C 1
ATOM 838 O O . ARG A 1 106 ? -19.382 6.376 -2.343 1.00 72.94 106 ARG A O 1
ATOM 845 N N . GLU A 1 107 ? -18.937 4.253 -2.914 1.00 76.94 107 GLU A N 1
ATOM 846 C CA . GLU A 1 107 ? -19.422 4.364 -4.295 1.00 76.94 107 GLU A CA 1
ATOM 847 C C . GLU A 1 107 ? -20.940 4.571 -4.334 1.00 76.94 107 GLU A C 1
ATOM 849 O O . GLU A 1 107 ? -21.411 5.440 -5.060 1.00 76.94 107 GLU A O 1
ATOM 854 N N . ARG A 1 108 ? -21.687 3.878 -3.464 1.00 77.75 108 ARG A N 1
ATOM 855 C CA . ARG A 1 108 ? -23.141 4.054 -3.338 1.00 77.75 108 ARG A CA 1
ATOM 856 C C . ARG A 1 108 ? -23.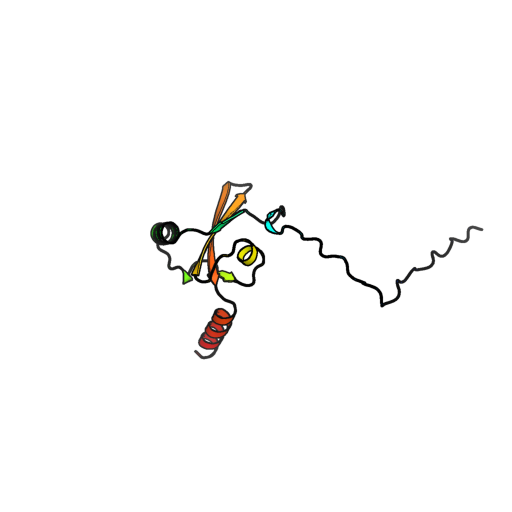535 5.452 -2.864 1.00 77.75 108 ARG A C 1
ATOM 858 O O . ARG A 1 108 ? -24.445 6.041 -3.427 1.00 77.75 108 ARG A O 1
ATOM 865 N N . GLU A 1 109 ? -22.811 6.014 -1.896 1.00 79.94 109 GLU A N 1
ATOM 866 C CA . GLU A 1 109 ? -23.054 7.389 -1.424 1.00 79.94 109 GLU A CA 1
ATOM 867 C C . GLU A 1 109 ? -22.841 8.451 -2.518 1.00 79.94 109 GLU A C 1
ATOM 869 O O . GLU A 1 109 ? -23.447 9.513 -2.450 1.00 79.94 109 GLU A O 1
ATOM 874 N N . ILE A 1 110 ? -21.964 8.192 -3.497 1.00 78.31 110 ILE A N 1
ATOM 875 C CA . ILE A 1 110 ? -21.653 9.137 -4.583 1.00 78.31 110 ILE A CA 1
ATOM 876 C C . ILE A 1 110 ? -22.688 9.049 -5.712 1.00 78.31 110 ILE A C 1
ATOM 878 O O . ILE A 1 110 ? -22.977 10.061 -6.338 1.00 78.31 110 ILE A O 1
ATOM 882 N N . GLU A 1 111 ? -23.246 7.865 -5.978 1.00 76.12 111 GLU A N 1
ATOM 883 C CA . GLU A 1 111 ? -24.312 7.683 -6.978 1.00 76.12 111 GLU A CA 1
ATOM 884 C C . GLU A 1 111 ? -25.664 8.263 -6.529 1.00 76.12 111 GLU A C 1
ATOM 886 O O . GLU A 1 111 ? -26.513 8.563 -7.367 1.00 76.12 111 GLU A O 1
ATOM 891 N N . GLU A 1 112 ? -25.866 8.438 -5.221 1.00 72.44 112 GLU A N 1
ATOM 892 C CA . GLU A 1 112 ? -27.093 8.997 -4.639 1.00 72.44 112 GLU A CA 1
ATOM 893 C C . GLU A 1 112 ? -27.098 10.542 -4.550 1.00 72.44 112 GLU A C 1
ATOM 895 O O . GLU A 1 112 ? -28.122 11.123 -4.180 1.00 72.44 112 GLU A O 1
ATOM 900 N N . THR A 1 113 ? -25.996 11.214 -4.911 1.00 60.75 113 THR A N 1
ATOM 901 C CA . THR A 1 113 ? -25.838 12.690 -4.906 1.00 60.75 113 THR A CA 1
ATOM 902 C C . THR A 1 113 ? -25.634 13.279 -6.291 1.00 60.75 113 THR A C 1
ATOM 904 O O . THR A 1 113 ? -26.278 14.313 -6.581 1.00 60.75 113 THR A O 1
#

pLDDT: mean 80.32, std 15.04, range [43.91, 94.31]